Protein AF-A0A3T0HZJ5-F1 (afdb_monomer)

Structure (mmCIF, N/CA/C/O backbone):
data_AF-A0A3T0HZJ5-F1
#
_entry.id   AF-A0A3T0HZJ5-F1
#
loop_
_atom_site.group_PDB
_atom_site.id
_atom_site.type_symbol
_atom_site.label_atom_id
_atom_site.label_alt_id
_atom_site.label_comp_id
_atom_site.label_asym_id
_atom_site.label_entity_id
_atom_site.label_seq_id
_atom_site.pdbx_PDB_ins_code
_atom_site.Cartn_x
_atom_site.Cartn_y
_atom_site.Cartn_z
_atom_site.occupancy
_atom_site.B_iso_or_equiv
_atom_site.auth_seq_id
_atom_site.auth_comp_id
_atom_site.auth_asym_id
_atom_site.auth_atom_id
_atom_site.pdbx_PDB_model_num
ATOM 1 N N . MET A 1 1 ? 5.417 8.972 14.559 1.00 77.69 1 MET A N 1
ATOM 2 C CA . MET A 1 1 ? 4.235 8.766 13.691 1.00 77.69 1 MET A CA 1
ATOM 3 C C . MET A 1 1 ? 4.719 8.050 12.449 1.00 77.69 1 MET A C 1
ATOM 5 O O . MET A 1 1 ? 5.784 8.445 11.987 1.00 77.69 1 MET A O 1
ATOM 9 N N . PRO A 1 2 ? 3.992 7.040 11.946 1.00 88.25 2 PRO A N 1
ATOM 10 C CA . PRO A 1 2 ? 4.379 6.385 10.705 1.00 88.25 2 PRO A CA 1
ATOM 11 C C . PRO A 1 2 ? 4.288 7.365 9.530 1.00 88.25 2 PRO A C 1
ATOM 13 O O . PRO A 1 2 ? 3.453 8.277 9.544 1.00 88.25 2 PRO A O 1
ATOM 16 N N . ASN A 1 3 ? 5.141 7.184 8.526 1.00 93.69 3 ASN A N 1
ATOM 17 C CA . ASN A 1 3 ? 4.966 7.787 7.208 1.00 93.69 3 ASN A CA 1
ATOM 18 C C . ASN A 1 3 ? 3.889 7.024 6.400 1.00 93.69 3 ASN A C 1
ATOM 20 O O . ASN A 1 3 ? 3.342 6.021 6.862 1.00 93.69 3 ASN A O 1
ATOM 24 N N . GLN A 1 4 ? 3.550 7.509 5.199 1.00 94.81 4 GLN A N 1
ATOM 25 C CA . GLN A 1 4 ? 2.470 6.915 4.400 1.00 94.81 4 GLN A CA 1
ATOM 26 C C . GLN A 1 4 ? 2.744 5.447 4.041 1.00 94.81 4 GLN A C 1
ATOM 28 O O . GLN A 1 4 ? 1.844 4.618 4.156 1.00 94.81 4 GLN A O 1
ATOM 33 N N . SER A 1 5 ? 3.975 5.122 3.640 1.00 94.69 5 SER A N 1
ATOM 34 C CA . SER A 1 5 ? 4.378 3.764 3.266 1.00 94.69 5 SER A CA 1
ATOM 35 C C . SER A 1 5 ? 4.291 2.812 4.457 1.00 94.69 5 SER A C 1
ATOM 37 O O . SER A 1 5 ? 3.725 1.730 4.340 1.00 94.69 5 SER A O 1
ATOM 39 N N . GLU A 1 6 ? 4.769 3.236 5.629 1.00 94.44 6 GLU A N 1
ATOM 40 C CA . GLU A 1 6 ? 4.677 2.465 6.875 1.00 94.44 6 GLU A CA 1
ATOM 41 C C . GLU A 1 6 ? 3.219 2.194 7.269 1.00 94.44 6 GLU A C 1
ATOM 43 O O . GLU A 1 6 ? 2.873 1.061 7.605 1.00 94.44 6 GLU A O 1
ATOM 48 N N . ALA A 1 7 ? 2.348 3.203 7.166 1.00 96.00 7 ALA A N 1
ATOM 49 C CA . ALA A 1 7 ? 0.925 3.052 7.456 1.00 96.00 7 ALA A CA 1
ATOM 50 C C . ALA A 1 7 ? 0.228 2.092 6.473 1.00 96.00 7 ALA A C 1
ATOM 52 O O . ALA A 1 7 ? -0.613 1.296 6.889 1.0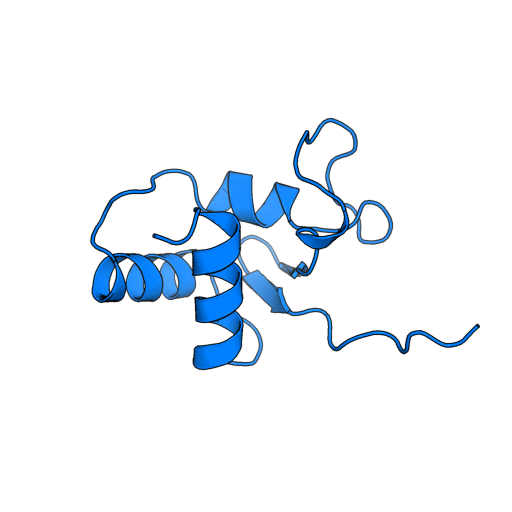0 96.00 7 ALA A O 1
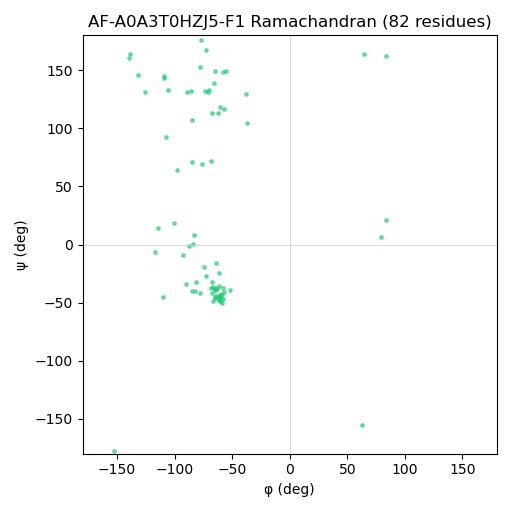ATOM 53 N N . ILE A 1 8 ? 0.598 2.128 5.187 1.00 95.94 8 ILE A N 1
ATOM 54 C CA . ILE A 1 8 ? 0.106 1.189 4.168 1.00 95.94 8 ILE A CA 1
ATOM 55 C C . ILE A 1 8 ? 0.568 -0.241 4.481 1.00 95.94 8 ILE A C 1
ATOM 57 O O . ILE A 1 8 ? -0.249 -1.160 4.454 1.00 95.94 8 ILE A O 1
ATOM 61 N N . ILE A 1 9 ? 1.845 -0.444 4.821 1.00 95.19 9 ILE A N 1
ATOM 62 C CA . ILE A 1 9 ? 2.378 -1.769 5.187 1.00 95.19 9 ILE A CA 1
ATOM 63 C C . ILE A 1 9 ? 1.630 -2.327 6.398 1.00 95.19 9 ILE A C 1
ATOM 65 O O . ILE A 1 9 ? 1.236 -3.492 6.405 1.00 95.19 9 ILE A O 1
ATOM 69 N N . GLU A 1 10 ? 1.407 -1.504 7.421 1.00 95.62 10 GLU A N 1
ATOM 70 C CA . GLU A 1 10 ? 0.662 -1.909 8.610 1.00 95.62 10 GLU A CA 1
ATOM 71 C C . GLU A 1 10 ? 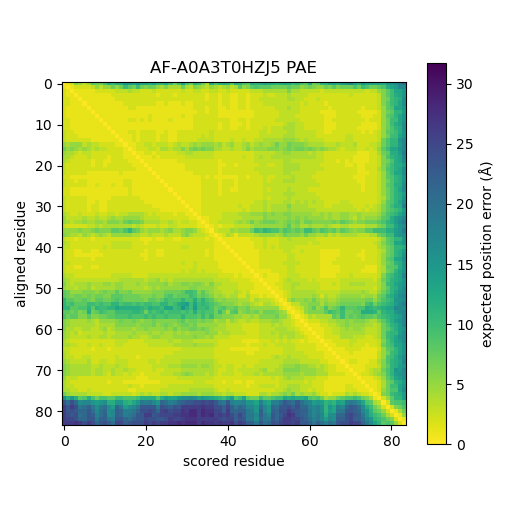-0.798 -2.258 8.294 1.00 95.62 10 GLU A C 1
ATOM 73 O O . GLU A 1 10 ? -1.328 -3.228 8.844 1.00 95.62 10 GLU A O 1
ATOM 78 N N . ALA A 1 11 ? -1.424 -1.523 7.371 1.00 96.50 11 ALA A N 1
ATOM 79 C CA . ALA A 1 11 ? -2.764 -1.827 6.886 1.00 96.50 11 ALA A CA 1
ATOM 80 C C . ALA A 1 11 ? -2.813 -3.210 6.236 1.00 96.50 11 ALA A C 1
ATOM 82 O O . ALA A 1 11 ? -3.653 -4.026 6.607 1.00 96.50 11 ALA A O 1
ATOM 83 N N . PHE A 1 12 ? -1.881 -3.521 5.332 1.00 95.94 12 PHE A N 1
ATOM 84 C CA . PHE A 1 12 ? -1.824 -4.847 4.718 1.00 95.94 12 PHE A CA 1
ATOM 85 C C . PHE A 1 12 ? -1.506 -5.957 5.722 1.00 95.94 12 PHE A C 1
ATOM 87 O O . PHE A 1 12 ? -2.118 -7.018 5.645 1.00 95.94 12 PHE A O 1
ATOM 94 N N . LYS A 1 13 ? -0.612 -5.721 6.691 1.00 94.88 13 LYS A N 1
ATOM 95 C CA . LYS A 1 13 ? -0.331 -6.690 7.768 1.00 94.88 13 LYS A CA 1
ATOM 96 C C . LYS A 1 13 ? -1.567 -6.974 8.623 1.00 94.88 13 LYS A C 1
ATOM 98 O O . LYS A 1 13 ? -1.750 -8.098 9.071 1.00 94.88 13 LYS A O 1
ATOM 103 N N . SER A 1 14 ? -2.405 -5.962 8.847 1.00 96.12 14 SER A N 1
ATOM 104 C CA . SER A 1 14 ? -3.607 -6.078 9.681 1.00 96.12 14 SER A CA 1
ATOM 105 C C . SER A 1 14 ? -4.796 -6.668 8.926 1.00 96.12 14 SER A C 1
ATOM 107 O O . SER A 1 14 ? -5.563 -7.444 9.488 1.00 96.12 14 SER A O 1
ATOM 109 N N . LEU A 1 15 ? -4.976 -6.276 7.663 1.00 95.00 15 LEU A N 1
ATOM 110 C CA . LEU A 1 15 ? -6.083 -6.721 6.821 1.00 95.00 15 LEU A CA 1
ATOM 111 C C . LEU A 1 15 ? -5.815 -8.099 6.201 1.00 95.00 15 LEU A C 1
ATOM 113 O O . LEU A 1 15 ? -6.761 -8.856 5.978 1.00 95.00 15 LEU A O 1
ATOM 117 N N . GLY A 1 16 ? -4.552 -8.414 5.908 1.00 92.94 16 GLY A N 1
ATOM 118 C CA . GLY A 1 16 ? -4.130 -9.630 5.218 1.00 92.94 16 GLY A CA 1
ATOM 119 C C . GLY A 1 16 ? -4.642 -9.734 3.777 1.00 92.94 16 GLY A C 1
ATOM 120 O O . GLY A 1 16 ? -5.590 -9.053 3.371 1.00 92.94 16 GLY A O 1
ATOM 121 N N . GLY A 1 17 ? -4.021 -10.631 3.009 1.00 92.94 17 GLY A N 1
ATOM 122 C CA . GLY A 1 17 ? -4.441 -10.972 1.651 1.00 92.94 17 GLY A CA 1
ATOM 123 C C . GLY A 1 17 ? -4.380 -9.810 0.655 1.00 92.94 17 GLY A C 1
ATOM 124 O O . GLY A 1 17 ? -3.612 -8.858 0.802 1.00 92.94 17 GLY A O 1
ATOM 125 N N . GLU A 1 18 ? -5.199 -9.914 -0.388 1.00 96.44 18 GLU A N 1
ATOM 126 C CA . GLU A 1 18 ? -5.306 -8.905 -1.437 1.00 96.44 18 GLU A CA 1
ATOM 127 C C . GLU A 1 18 ? -6.300 -7.814 -1.040 1.00 96.44 18 GLU A C 1
ATOM 129 O O . GLU A 1 18 ? -7.426 -8.116 -0.639 1.00 96.44 18 GLU A O 1
ATOM 134 N N . ARG A 1 19 ? -5.912 -6.548 -1.204 1.00 97.25 19 ARG A N 1
ATOM 135 C CA . ARG A 1 19 ? -6.730 -5.387 -0.851 1.00 97.25 19 ARG A CA 1
ATOM 136 C C . ARG A 1 19 ? -6.780 -4.352 -1.950 1.00 97.25 19 ARG A C 1
ATOM 138 O O . ARG A 1 19 ? -5.805 -4.115 -2.672 1.00 97.25 19 ARG A O 1
ATOM 145 N N . GLU A 1 20 ? -7.933 -3.714 -2.047 1.00 97.06 20 GLU A N 1
ATOM 146 C CA . GLU A 1 20 ? -8.124 -2.541 -2.878 1.00 97.06 20 GLU A CA 1
ATOM 147 C C . GLU A 1 20 ? -7.543 -1.290 -2.214 1.00 97.06 20 GLU A C 1
ATOM 149 O O . GLU A 1 20 ? -7.511 -1.159 -0.988 1.00 97.06 20 GLU A O 1
ATOM 154 N N . ILE A 1 21 ? -7.138 -0.318 -3.035 1.00 96.25 21 ILE A N 1
ATOM 155 C CA . ILE A 1 21 ? -6.641 0.986 -2.565 1.00 96.25 21 ILE A CA 1
ATOM 156 C C . ILE A 1 21 ? -7.627 1.635 -1.583 1.00 96.25 21 ILE A C 1
ATOM 158 O O . ILE A 1 21 ? -7.206 2.240 -0.597 1.00 96.25 21 ILE A O 1
ATOM 162 N N . LEU A 1 22 ? -8.935 1.520 -1.846 1.00 95.62 22 LEU A N 1
ATOM 163 C CA . LEU A 1 22 ? -9.958 2.122 -0.995 1.00 95.62 22 LEU A CA 1
ATOM 164 C C . LEU A 1 22 ? -10.014 1.456 0.385 1.00 95.62 22 LEU A C 1
ATOM 166 O O . LEU A 1 22 ? -10.079 2.169 1.379 1.00 95.62 22 LEU A O 1
ATOM 170 N N . GLU A 1 23 ? -9.922 0.124 0.459 1.00 96.81 23 GLU A N 1
ATOM 171 C CA . GLU A 1 23 ? -9.898 -0.606 1.735 1.00 96.81 23 GLU A CA 1
ATOM 172 C C . GLU A 1 23 ? -8.693 -0.192 2.587 1.00 96.81 23 GLU A C 1
ATOM 174 O O . GLU A 1 23 ? -8.834 0.117 3.772 1.00 96.81 23 GLU A O 1
ATOM 179 N N . VAL A 1 24 ? -7.513 -0.127 1.961 1.00 97.12 24 VAL A N 1
ATOM 180 C CA . VAL A 1 24 ? -6.267 0.294 2.615 1.00 97.12 24 VAL A CA 1
ATOM 181 C C . VAL A 1 24 ? -6.386 1.731 3.111 1.00 97.12 24 VAL A C 1
ATOM 183 O O . VAL A 1 24 ? -6.090 2.010 4.273 1.00 97.12 24 VAL A O 1
ATOM 186 N N . ARG A 1 25 ? -6.872 2.642 2.260 1.00 96.81 25 ARG A N 1
ATOM 187 C CA . ARG A 1 25 ? -7.087 4.045 2.624 1.00 96.81 25 ARG A CA 1
ATOM 188 C C . ARG A 1 25 ? -8.045 4.170 3.799 1.00 96.81 25 ARG A C 1
ATOM 190 O O . ARG A 1 25 ? -7.721 4.851 4.762 1.00 96.81 25 ARG A O 1
ATOM 197 N N . THR A 1 26 ? -9.204 3.519 3.736 1.00 97.25 26 THR A N 1
ATOM 198 C CA . THR A 1 26 ? -10.202 3.574 4.806 1.00 97.25 26 THR A CA 1
ATOM 199 C C . THR A 1 26 ? -9.624 3.068 6.123 1.00 97.25 26 THR A C 1
ATOM 201 O O . THR A 1 26 ? -9.831 3.699 7.157 1.00 97.25 26 THR A O 1
ATOM 204 N N . TRP A 1 27 ? -8.855 1.977 6.106 1.00 97.44 27 TRP A N 1
ATOM 205 C CA . TRP A 1 27 ? -8.198 1.478 7.314 1.00 97.44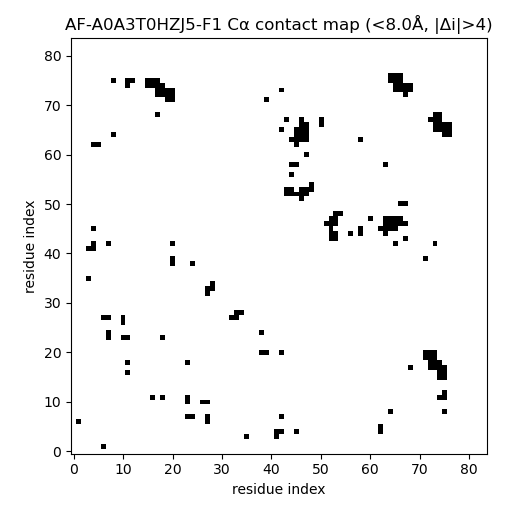 27 TRP A CA 1
ATOM 206 C C . TRP A 1 27 ? -7.189 2.487 7.884 1.00 97.44 27 TRP A C 1
ATOM 208 O O . TRP A 1 27 ? -7.205 2.770 9.084 1.00 97.44 27 TRP A O 1
ATOM 218 N N . VAL A 1 28 ? -6.347 3.073 7.026 1.00 97.00 28 VAL A N 1
ATOM 219 C CA . VAL A 1 28 ? -5.330 4.059 7.426 1.00 97.00 28 VAL A CA 1
ATOM 220 C C . VAL A 1 28 ? -5.977 5.338 7.959 1.00 97.00 28 VAL A C 1
ATOM 222 O O . VAL A 1 28 ? -5.583 5.814 9.025 1.00 97.00 28 VAL A O 1
ATOM 225 N N . ASP A 1 29 ? -6.998 5.852 7.274 1.00 96.62 29 ASP A N 1
ATOM 226 C CA . ASP A 1 29 ? -7.741 7.050 7.672 1.00 96.62 29 ASP A CA 1
ATOM 227 C C . ASP A 1 29 ? -8.453 6.830 9.019 1.00 96.62 29 ASP A C 1
ATOM 229 O O . ASP A 1 29 ? -8.434 7.714 9.876 1.00 96.62 29 ASP A O 1
ATOM 233 N N . ASN A 1 30 ? -9.002 5.633 9.261 1.00 96.81 30 ASN A N 1
ATOM 234 C CA . ASN A 1 30 ? -9.625 5.278 10.541 1.00 96.81 30 ASN A CA 1
ATOM 235 C C . ASN A 1 30 ? -8.614 5.197 11.695 1.00 96.81 30 ASN A C 1
ATOM 237 O O . ASN A 1 30 ? -8.940 5.561 12.824 1.00 96.81 30 ASN A O 1
ATOM 241 N N . ARG A 1 31 ? -7.391 4.717 11.438 1.00 96.50 31 ARG A N 1
ATOM 242 C CA . ARG A 1 31 ? -6.368 4.526 12.480 1.00 96.50 31 ARG A CA 1
ATOM 243 C C . ARG A 1 31 ? -5.570 5.792 12.779 1.00 96.50 31 ARG A C 1
ATOM 245 O O . ARG A 1 31 ? -5.248 6.060 13.935 1.00 96.50 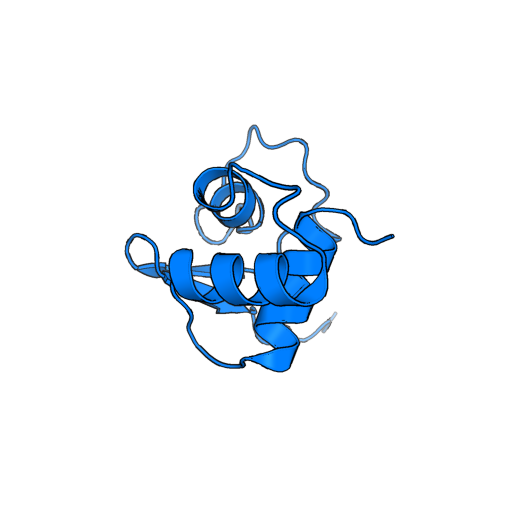31 ARG A O 1
ATOM 252 N N . TYR A 1 32 ? -5.225 6.554 11.745 1.00 95.62 32 TYR A N 1
ATOM 253 C CA . TYR A 1 32 ? -4.275 7.666 11.828 1.00 95.62 32 TYR A CA 1
ATOM 254 C C . TYR A 1 32 ? -4.881 9.035 11.513 1.00 95.62 32 TYR A C 1
ATOM 256 O O . TYR A 1 32 ? -4.193 10.049 11.703 1.00 95.62 32 TYR A O 1
ATOM 264 N N . GLY A 1 33 ? -6.142 9.071 11.078 1.00 94.38 33 GLY A N 1
ATOM 265 C CA . GLY A 1 33 ? -6.812 10.244 10.525 1.00 94.38 33 GLY A CA 1
ATOM 266 C C . GLY A 1 33 ? -6.505 10.444 9.032 1.00 94.38 33 GLY A C 1
ATOM 267 O O . GLY A 1 33 ? -5.504 9.922 8.535 1.00 94.38 33 GLY A O 1
ATOM 268 N N . PRO A 1 34 ? -7.315 11.249 8.315 1.00 93.50 34 PRO A N 1
ATOM 269 C CA . PRO A 1 34 ? -7.186 11.478 6.873 1.00 93.50 34 PRO A CA 1
ATOM 270 C C . PRO A 1 34 ? -6.023 12.427 6.535 1.00 93.50 34 PRO A C 1
ATOM 272 O O . PRO A 1 34 ? -6.217 13.581 6.150 1.00 93.50 34 PRO A O 1
ATOM 275 N N . LYS A 1 35 ? -4.789 11.955 6.732 1.00 92.81 35 LYS A N 1
ATOM 276 C CA . LYS A 1 35 ? -3.552 12.739 6.556 1.00 92.81 35 LYS A CA 1
ATOM 277 C C . LYS A 1 35 ? -2.983 12.657 5.146 1.00 92.81 35 LYS A C 1
ATOM 279 O O . LYS A 1 35 ? -2.393 13.622 4.666 1.00 92.81 35 LYS A O 1
ATOM 284 N N . TRP A 1 36 ? -3.145 11.507 4.499 1.00 94.06 36 TRP A N 1
ATOM 285 C CA . TRP A 1 36 ? -2.554 11.215 3.198 1.00 94.06 36 TRP A CA 1
ATOM 286 C C . TRP A 1 36 ? -3.629 11.167 2.116 1.00 94.06 36 TRP A C 1
ATOM 288 O O . TRP A 1 36 ? -4.759 10.760 2.367 1.00 94.06 36 TRP A O 1
ATOM 298 N N . LYS A 1 37 ? -3.288 11.621 0.908 1.00 87.31 37 LYS A N 1
ATOM 299 C CA . LYS A 1 37 ? -4.248 11.749 -0.201 1.00 87.31 37 LYS A CA 1
ATOM 300 C C . LYS A 1 37 ? -3.987 10.728 -1.305 1.00 87.31 37 LYS A C 1
ATOM 302 O O . LYS A 1 37 ? -4.912 10.045 -1.740 1.00 87.31 37 LYS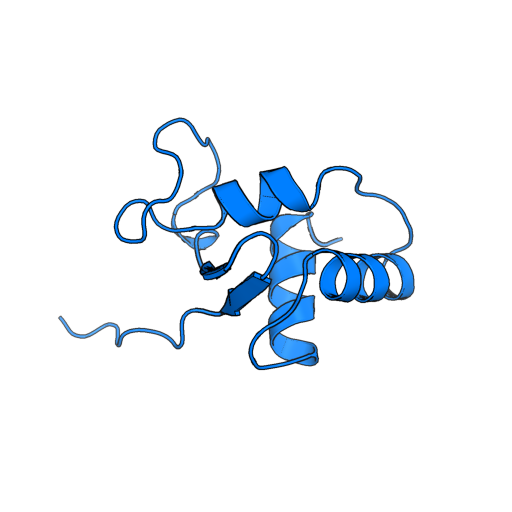 A O 1
ATOM 307 N N . ASP A 1 38 ? -2.726 10.564 -1.693 1.00 92.00 38 ASP A N 1
ATOM 308 C CA . ASP A 1 38 ? -2.357 9.855 -2.921 1.00 92.00 38 ASP A CA 1
ATOM 309 C C . ASP A 1 38 ? -1.961 8.397 -2.663 1.00 92.00 38 ASP A C 1
ATOM 311 O O . ASP A 1 38 ? -0.821 7.987 -2.875 1.00 92.00 38 ASP A O 1
ATOM 315 N N . PHE A 1 39 ? -2.912 7.589 -2.188 1.00 95.06 39 PHE A N 1
ATOM 316 C CA . PHE A 1 39 ? -2.681 6.158 -1.950 1.00 95.06 39 PHE A CA 1
ATOM 317 C C . PHE A 1 39 ? -2.391 5.386 -3.239 1.00 95.06 39 PHE A C 1
ATOM 319 O O . PHE A 1 39 ? -1.524 4.523 -3.238 1.00 95.06 39 PHE A O 1
ATOM 326 N N . SER A 1 40 ? -3.057 5.717 -4.349 1.00 93.31 40 SER A N 1
ATOM 327 C CA . SER A 1 40 ? -2.850 5.034 -5.633 1.00 93.31 40 SER A CA 1
ATOM 328 C C . SER A 1 40 ? -1.410 5.155 -6.131 1.00 93.31 40 SER A C 1
ATOM 330 O O . SER A 1 40 ? -0.807 4.155 -6.510 1.00 93.31 40 SER A O 1
ATOM 332 N N . THR A 1 41 ? -0.865 6.375 -6.114 1.00 92.62 41 THR A N 1
ATOM 333 C CA . THR A 1 41 ? 0.516 6.647 -6.529 1.00 92.62 41 THR A CA 1
ATOM 334 C C . THR A 1 41 ? 1.490 5.995 -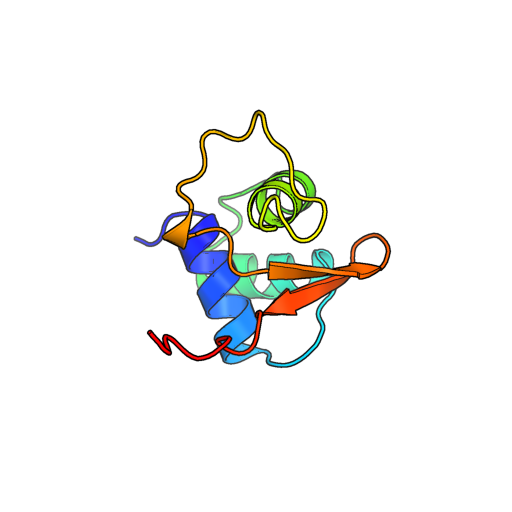5.560 1.00 92.62 41 THR A C 1
ATOM 336 O O . THR A 1 41 ? 2.352 5.237 -5.988 1.00 92.62 41 THR A O 1
ATOM 339 N N . MET A 1 42 ? 1.281 6.191 -4.254 1.00 94.44 42 MET A N 1
ATOM 340 C CA . MET A 1 42 ? 2.145 5.616 -3.224 1.00 94.44 42 MET A CA 1
ATOM 341 C C . MET A 1 42 ? 2.209 4.085 -3.314 1.00 94.44 42 MET A C 1
ATOM 343 O O . MET A 1 42 ? 3.290 3.511 -3.330 1.00 94.44 42 MET A O 1
ATOM 347 N N . MET A 1 43 ? 1.067 3.408 -3.445 1.00 94.56 43 MET A N 1
ATOM 348 C CA . MET A 1 43 ? 1.022 1.948 -3.559 1.00 94.56 43 MET A CA 1
ATOM 349 C C . MET A 1 43 ? 1.639 1.440 -4.866 1.00 94.56 43 MET A C 1
ATOM 351 O O . MET A 1 43 ? 2.229 0.367 -4.866 1.00 94.56 43 MET A O 1
ATOM 355 N N . ALA A 1 44 ? 1.537 2.193 -5.968 1.00 93.94 44 ALA A N 1
ATOM 356 C CA . ALA A 1 44 ? 2.229 1.859 -7.214 1.00 93.94 44 ALA A CA 1
ATOM 357 C C . ALA A 1 44 ? 3.755 2.009 -7.090 1.00 93.94 44 ALA A C 1
ATOM 359 O O . ALA A 1 44 ? 4.497 1.182 -7.613 1.00 93.94 44 ALA A O 1
ATOM 360 N N . ASP A 1 45 ? 4.219 3.025 -6.364 1.00 93.12 45 ASP A N 1
ATOM 361 C CA . ASP A 1 45 ? 5.642 3.253 -6.110 1.00 93.12 45 ASP A CA 1
ATOM 362 C C . ASP A 1 45 ? 6.237 2.271 -5.084 1.00 93.12 45 ASP A C 1
ATOM 364 O O . ASP A 1 45 ? 7.451 2.069 -5.062 1.00 93.12 45 ASP A O 1
ATOM 368 N N . MET A 1 46 ? 5.390 1.632 -4.271 1.00 94.44 46 MET A N 1
ATOM 369 C CA . MET A 1 46 ? 5.736 0.537 -3.357 1.00 94.44 46 MET A CA 1
ATOM 370 C C . MET A 1 46 ? 5.760 -0.844 -4.040 1.00 94.44 46 MET A C 1
ATOM 372 O O . MET A 1 46 ? 5.886 -1.859 -3.354 1.00 94.44 46 MET A O 1
ATOM 376 N N . VAL A 1 47 ? 5.650 -0.912 -5.369 1.00 94.38 47 VAL A N 1
ATOM 377 C CA . VAL A 1 47 ? 5.877 -2.148 -6.132 1.00 94.38 47 VAL A CA 1
ATOM 378 C C . VAL A 1 47 ? 7.362 -2.238 -6.519 1.00 94.38 47 VAL A C 1
ATOM 380 O O . VAL A 1 47 ? 7.916 -1.250 -7.022 1.00 94.38 47 VAL A O 1
ATOM 383 N N . PRO A 1 48 ? 8.045 -3.379 -6.299 1.00 92.25 48 PRO A N 1
ATOM 384 C CA . PRO A 1 48 ? 9.397 -3.599 -6.804 1.00 92.25 48 PRO A CA 1
ATOM 385 C C . PRO A 1 48 ? 9.489 -3.401 -8.311 1.00 92.25 48 PRO A C 1
ATOM 387 O O . PRO A 1 48 ? 8.555 -3.705 -9.052 1.00 92.25 48 PRO A O 1
ATOM 390 N N . ILE A 1 49 ? 10.656 -2.964 -8.780 1.00 88.25 49 ILE A N 1
ATOM 391 C CA . ILE A 1 49 ? 10.931 -2.826 -10.217 1.00 88.25 49 ILE A CA 1
ATOM 392 C C . ILE A 1 49 ? 10.735 -4.168 -10.937 1.00 88.25 49 ILE A C 1
ATOM 394 O O . ILE A 1 49 ? 10.114 -4.214 -11.995 1.00 88.25 49 ILE A O 1
ATOM 398 N N . GLU A 1 50 ? 11.186 -5.261 -10.322 1.00 88.06 50 GLU A N 1
ATOM 399 C CA . GLU A 1 50 ? 11.079 -6.623 -10.862 1.00 88.06 50 GLU A CA 1
ATOM 400 C C . GLU A 1 50 ? 9.628 -7.082 -11.070 1.00 88.06 50 GLU A C 1
ATOM 402 O O . GLU A 1 50 ? 9.356 -7.904 -11.941 1.00 88.06 50 GLU A O 1
ATOM 407 N N . LEU A 1 51 ? 8.682 -6.503 -10.323 1.00 87.94 51 LEU A N 1
ATOM 408 C CA . LEU A 1 51 ? 7.246 -6.783 -10.419 1.00 87.94 51 LEU A CA 1
ATOM 409 C C . LEU A 1 51 ? 6.487 -5.709 -11.221 1.00 87.94 51 LEU A C 1
ATOM 411 O O . LEU A 1 51 ? 5.265 -5.589 -11.115 1.00 87.94 51 LEU A O 1
ATOM 415 N N . GLY A 1 52 ? 7.197 -4.911 -12.026 1.00 84.75 52 GLY A N 1
ATOM 416 C CA . GLY A 1 52 ? 6.609 -3.869 -12.874 1.00 84.75 52 GLY A CA 1
ATOM 417 C C . GLY A 1 52 ? 6.355 -2.537 -12.161 1.00 84.75 52 GLY A C 1
ATOM 418 O O . GLY A 1 52 ? 5.513 -1.753 -12.604 1.00 84.75 52 GLY A O 1
ATOM 419 N N . GLY A 1 53 ? 7.050 -2.285 -11.050 1.00 85.19 53 GLY A N 1
ATOM 420 C CA . GLY A 1 53 ? 7.048 -1.00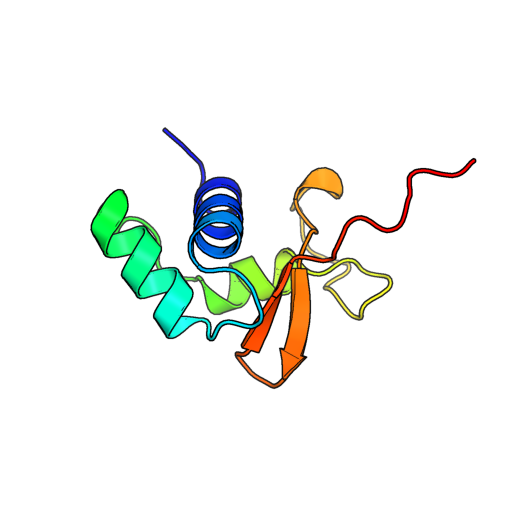4 -10.350 1.00 85.19 53 GLY A CA 1
ATOM 421 C C . GLY A 1 53 ? 7.825 0.098 -11.077 1.00 85.19 53 GLY A C 1
ATOM 422 O O . GLY A 1 53 ? 8.593 -0.139 -12.010 1.00 85.19 53 GLY A O 1
ATOM 423 N N . ASN A 1 54 ? 7.643 1.341 -10.630 1.00 84.19 54 ASN A N 1
ATOM 424 C CA . ASN A 1 54 ? 8.243 2.506 -11.282 1.00 84.19 54 ASN A CA 1
ATOM 425 C C . ASN A 1 54 ? 9.759 2.611 -11.026 1.00 84.19 54 ASN A C 1
ATOM 427 O O . ASN A 1 54 ? 10.219 2.601 -9.880 1.00 84.19 54 ASN A O 1
ATOM 431 N N . HIS A 1 55 ? 10.537 2.833 -12.090 1.00 79.50 55 HIS A N 1
ATOM 432 C CA . HIS A 1 55 ? 11.981 3.102 -12.001 1.00 79.50 55 HIS A CA 1
ATOM 433 C C . HIS A 1 55 ? 12.307 4.505 -11.466 1.00 79.50 55 HIS A C 1
ATOM 435 O O . HIS A 1 55 ? 13.363 4.710 -10.880 1.00 79.50 55 HIS A O 1
ATOM 441 N N . SER A 1 56 ? 11.410 5.476 -11.658 1.00 81.88 56 SER A N 1
ATOM 442 C CA . SER A 1 56 ? 11.620 6.880 -11.273 1.00 81.88 56 SER A CA 1
ATOM 443 C C . SER A 1 56 ? 11.219 7.203 -9.832 1.00 81.88 56 SER A C 1
ATOM 445 O O . SER A 1 56 ? 11.326 8.352 -9.411 1.00 81.88 56 SER A O 1
ATOM 447 N N . SER A 1 57 ? 10.705 6.221 -9.091 1.00 78.44 57 SER A N 1
ATOM 448 C CA . SER A 1 57 ? 10.290 6.407 -7.703 1.00 78.44 57 SER A CA 1
ATOM 449 C C . SER A 1 57 ? 11.507 6.603 -6.794 1.00 78.44 57 SER A C 1
ATOM 451 O O . SER A 1 57 ? 12.466 5.832 -6.848 1.00 78.44 57 SER A O 1
ATOM 453 N N . THR A 1 58 ? 11.451 7.617 -5.928 1.00 83.00 58 THR A N 1
ATOM 454 C CA . THR A 1 58 ? 12.464 7.886 -4.893 1.00 83.00 58 THR A CA 1
ATOM 455 C C . THR A 1 58 ? 12.244 7.062 -3.625 1.00 83.00 58 THR A C 1
ATOM 457 O O . THR A 1 58 ? 12.999 7.201 -2.661 1.00 83.00 58 THR A O 1
ATOM 460 N N . ILE A 1 59 ? 11.210 6.214 -3.602 1.00 83.19 59 ILE A N 1
ATOM 461 C CA . ILE A 1 59 ? 10.896 5.398 -2.436 1.00 83.19 59 ILE A CA 1
ATOM 462 C C . ILE A 1 59 ? 11.970 4.308 -2.286 1.00 83.19 59 ILE A C 1
ATOM 464 O O . ILE A 1 59 ? 12.276 3.620 -3.272 1.00 83.19 59 ILE A O 1
ATOM 468 N N . PRO A 1 60 ? 12.534 4.131 -1.075 1.00 85.00 60 PRO A N 1
ATOM 469 C CA . PRO A 1 60 ? 13.552 3.125 -0.820 1.00 85.00 60 PRO A CA 1
ATOM 470 C C . PRO A 1 60 ? 13.079 1.711 -1.147 1.00 85.00 60 PRO A C 1
ATOM 472 O O . PRO A 1 60 ? 11.913 1.373 -0.949 1.00 85.00 60 PRO A O 1
ATOM 475 N N . GLU A 1 61 ? 14.009 0.862 -1.570 1.00 84.06 61 GLU A N 1
ATOM 476 C CA . GLU A 1 61 ? 13.731 -0.522 -1.960 1.00 84.06 61 GLU A CA 1
ATOM 477 C C . GLU A 1 61 ? 13.077 -1.343 -0.840 1.00 84.06 61 GLU A C 1
ATOM 479 O O . GLU A 1 61 ? 12.113 -2.056 -1.086 1.00 84.06 61 GLU A O 1
ATOM 484 N N . TRP A 1 62 ? 13.481 -1.137 0.416 1.00 85.12 62 TRP A N 1
ATOM 485 C CA . TRP A 1 62 ? 12.884 -1.805 1.582 1.00 85.12 62 TRP A CA 1
ATOM 486 C C . TRP A 1 62 ? 11.405 -1.451 1.832 1.00 85.12 62 TRP A C 1
ATOM 488 O O . TRP A 1 62 ? 10.726 -2.142 2.586 1.00 85.12 62 TRP A O 1
ATOM 498 N N . SER A 1 63 ? 10.892 -0.374 1.228 1.00 88.25 63 SER A N 1
ATOM 499 C CA . SER A 1 63 ? 9.465 -0.013 1.257 1.00 88.25 63 SER A CA 1
ATOM 500 C C . SER A 1 63 ? 8.687 -0.570 0.062 1.00 88.25 63 SER A C 1
ATOM 502 O O . SER A 1 63 ? 7.458 -0.472 0.038 1.00 88.25 63 SER A O 1
ATOM 504 N N . ARG A 1 64 ? 9.373 -1.140 -0.937 1.00 92.56 64 ARG A N 1
ATOM 505 C CA . ARG A 1 64 ? 8.758 -1.711 -2.136 1.00 92.56 64 ARG A CA 1
ATOM 506 C C . ARG A 1 64 ? 8.325 -3.149 -1.867 1.00 92.56 64 ARG A C 1
ATOM 508 O O . ARG A 1 64 ? 8.949 -4.092 -2.323 1.00 92.56 64 ARG A O 1
ATOM 515 N N . VAL A 1 65 ? 7.285 -3.313 -1.058 1.00 94.44 65 VAL A N 1
ATOM 516 C CA . VAL A 1 65 ? 6.856 -4.622 -0.532 1.00 94.44 65 VAL A CA 1
ATOM 517 C C . VAL A 1 65 ? 5.481 -5.061 -1.038 1.00 94.44 65 VAL A C 1
ATOM 519 O O . VAL A 1 65 ? 4.873 -5.962 -0.463 1.00 94.44 65 VAL A O 1
ATOM 522 N N . LEU A 1 66 ? 4.957 -4.414 -2.083 1.00 94.69 66 LEU A N 1
ATOM 523 C CA . LEU A 1 66 ? 3.649 -4.732 -2.652 1.00 94.69 66 LEU A CA 1
ATOM 524 C C . LEU A 1 66 ? 3.766 -5.399 -4.022 1.00 94.69 66 LEU A C 1
ATOM 526 O O . LEU A 1 66 ? 4.564 -5.000 -4.862 1.00 94.69 66 LEU A O 1
ATOM 530 N N . GLU A 1 67 ? 2.883 -6.354 -4.281 1.00 95.00 67 GLU A N 1
ATOM 531 C CA . GLU A 1 67 ? 2.630 -6.898 -5.612 1.00 95.00 67 GLU A CA 1
ATOM 532 C C . GLU A 1 67 ? 1.293 -6.353 -6.120 1.00 95.00 67 GLU A C 1
ATOM 534 O O . GLU A 1 67 ? 0.283 -6.362 -5.405 1.00 95.00 67 GLU A O 1
ATOM 539 N N . ARG A 1 68 ? 1.265 -5.880 -7.369 1.00 94.94 68 ARG A N 1
ATOM 540 C CA . ARG A 1 68 ? 0.027 -5.441 -8.016 1.00 94.94 68 ARG A CA 1
ATOM 541 C C . ARG A 1 68 ? -0.690 -6.638 -8.639 1.00 94.94 68 ARG A C 1
ATOM 543 O O . ARG A 1 68 ? -0.302 -7.105 -9.702 1.00 94.94 68 ARG A O 1
ATOM 550 N N . VAL A 1 69 ? -1.788 -7.060 -8.019 1.00 94.25 69 VAL A N 1
ATOM 551 C CA . VAL A 1 69 ? -2.612 -8.187 -8.492 1.00 94.25 69 VAL A CA 1
ATOM 552 C C . VAL A 1 69 ? -3.510 -7.769 -9.660 1.00 94.25 69 VAL A C 1
ATOM 554 O O . VAL A 1 69 ? -3.667 -8.494 -10.637 1.00 94.25 69 VAL A O 1
ATOM 557 N N . ALA A 1 70 ? -4.112 -6.579 -9.571 1.00 93.50 70 ALA A N 1
ATOM 558 C CA . ALA A 1 70 ? -4.971 -6.025 -10.615 1.00 93.50 70 ALA A CA 1
ATOM 559 C C . ALA A 1 70 ? -4.961 -4.489 -10.582 1.00 93.50 70 ALA A C 1
ATOM 561 O O . ALA A 1 70 ? -4.253 -3.845 -9.801 1.00 93.50 70 ALA A O 1
ATOM 562 N N . ARG A 1 71 ? -5.748 -3.842 -11.447 1.00 89.69 71 ARG A N 1
ATOM 563 C CA . ARG A 1 71 ? -5.917 -2.385 -11.380 1.00 89.69 71 ARG A CA 1
ATOM 564 C C . ARG A 1 71 ? -6.562 -1.999 -10.046 1.00 89.69 71 ARG A C 1
ATOM 566 O O . ARG A 1 71 ? -7.724 -2.298 -9.820 1.00 89.69 71 ARG A O 1
ATOM 573 N N . GLY A 1 72 ? -5.800 -1.298 -9.207 1.00 92.50 72 GLY A N 1
ATOM 574 C CA . GLY A 1 72 ? -6.261 -0.818 -7.905 1.00 92.50 72 GLY A CA 1
ATOM 575 C C . GLY A 1 72 ? -6.269 -1.864 -6.791 1.00 92.50 72 GLY A C 1
ATOM 576 O O . GLY A 1 72 ? -6.728 -1.543 -5.699 1.00 92.50 72 GLY A O 1
ATOM 577 N N . LYS A 1 73 ? -5.742 -3.071 -7.043 1.00 96.56 73 LYS A N 1
ATOM 578 C CA . LYS A 1 73 ? -5.693 -4.181 -6.086 1.00 96.56 73 LYS A CA 1
ATOM 579 C C . LYS A 1 73 ? -4.265 -4.691 -5.921 1.00 96.56 73 LYS A C 1
ATOM 581 O O . LYS A 1 73 ? -3.582 -4.942 -6.916 1.00 96.56 73 LYS A O 1
ATOM 586 N N . TYR A 1 74 ? -3.838 -4.840 -4.673 1.00 97.19 74 TYR A N 1
ATOM 587 C CA . TYR A 1 74 ? -2.464 -5.161 -4.298 1.00 97.19 74 TYR A CA 1
ATOM 588 C C . TYR A 1 74 ? -2.450 -6.185 -3.165 1.00 97.19 74 TYR A C 1
ATOM 590 O O . TYR A 1 74 ? -3.461 -6.376 -2.495 1.00 97.19 74 TYR A O 1
ATOM 598 N N . LYS A 1 75 ? -1.308 -6.817 -2.926 1.00 95.81 75 LYS A N 1
ATOM 599 C CA . LYS A 1 75 ? -1.052 -7.650 -1.743 1.00 95.81 75 LYS A CA 1
ATOM 600 C C . LYS A 1 75 ? 0.368 -7.402 -1.245 1.00 95.81 75 LYS A C 1
ATOM 602 O O . LYS A 1 75 ? 1.197 -6.901 -2.005 1.00 95.81 75 LYS A O 1
ATOM 607 N N . LEU A 1 76 ? 0.644 -7.749 0.010 1.00 95.06 76 LEU A N 1
ATOM 608 C CA . LEU A 1 76 ? 2.031 -7.845 0.462 1.00 95.06 76 LEU A CA 1
ATOM 609 C C . LEU A 1 76 ? 2.716 -8.982 -0.285 1.00 95.06 76 LEU A C 1
ATOM 611 O O . LEU A 1 76 ? 2.122 -10.038 -0.497 1.00 95.06 76 LEU A O 1
ATOM 615 N N . ILE A 1 77 ? 3.960 -8.742 -0.678 1.00 93.00 77 ILE A N 1
ATOM 616 C CA . ILE A 1 77 ? 4.846 -9.808 -1.122 1.00 93.00 77 ILE A CA 1
ATOM 617 C C . ILE A 1 77 ? 5.113 -10.652 0.120 1.00 93.00 77 ILE A C 1
ATOM 619 O O . ILE A 1 77 ? 5.713 -10.163 1.082 1.00 93.00 77 ILE A O 1
ATOM 623 N N . ASP A 1 78 ? 4.617 -11.888 0.123 1.00 76.12 78 ASP A N 1
ATOM 624 C CA . ASP A 1 78 ? 5.064 -12.886 1.087 1.00 76.12 78 ASP A CA 1
ATOM 625 C C . ASP A 1 78 ? 6.566 -12.991 0.890 1.00 76.12 78 ASP A C 1
ATOM 627 O O . ASP A 1 78 ? 6.996 -13.262 -0.230 1.00 76.12 78 ASP A O 1
ATOM 631 N N . SER A 1 79 ? 7.338 -12.643 1.924 1.00 56.88 79 SER A N 1
ATOM 632 C CA . SER A 1 79 ? 8.796 -12.595 1.885 1.00 56.88 79 SER A CA 1
ATOM 633 C C . SER A 1 79 ? 9.331 -13.741 1.039 1.00 56.88 79 SER A C 1
ATOM 635 O O . SER A 1 79 ? 9.331 -14.885 1.485 1.00 56.88 79 SER A O 1
ATOM 637 N N . ILE A 1 80 ? 9.766 -13.424 -0.184 1.00 48.34 80 ILE A N 1
ATOM 638 C CA . ILE A 1 80 ? 10.657 -14.315 -0.905 1.00 48.34 80 ILE A CA 1
ATOM 639 C C . ILE A 1 80 ? 11.865 -14.385 0.012 1.00 48.34 80 ILE A C 1
ATOM 641 O O . ILE A 1 80 ? 12.416 -13.352 0.408 1.00 48.34 80 ILE A O 1
ATOM 645 N N . GLU A 1 81 ? 12.117 -15.600 0.473 1.00 43.41 81 GLU A N 1
ATOM 646 C CA . GLU A 1 81 ? 13.164 -15.968 1.401 1.00 43.41 81 GLU A CA 1
ATOM 647 C C . GLU A 1 81 ? 14.424 -15.164 1.088 1.00 43.41 81 GLU A C 1
ATOM 649 O O . GLU A 1 81 ? 14.866 -15.079 -0.059 1.00 43.41 81 GLU A O 1
ATOM 654 N N . GLN A 1 82 ? 14.994 -14.541 2.121 1.00 39.59 82 GLN A N 1
ATOM 655 C CA . GLN A 1 82 ? 16.387 -14.125 2.069 1.00 39.59 82 GLN A CA 1
ATOM 656 C C . GLN A 1 82 ? 17.248 -15.390 2.063 1.00 39.59 82 GLN A C 1
ATOM 658 O O . GLN A 1 82 ? 17.873 -15.717 3.064 1.00 39.59 82 GLN A O 1
ATOM 663 N N . ASP A 1 83 ? 17.240 -16.113 0.949 1.00 42.50 83 ASP A N 1
ATOM 664 C CA . ASP A 1 83 ? 18.183 -17.179 0.661 1.00 42.50 83 ASP A CA 1
ATOM 665 C C . ASP A 1 83 ? 19.137 -16.671 -0.417 1.00 42.50 83 ASP A C 1
ATOM 667 O O . ASP A 1 83 ? 18.859 -16.756 -1.616 1.00 42.50 83 ASP A O 1
ATOM 671 N N . THR A 1 84 ? 20.260 -16.101 0.030 1.00 37.38 84 THR A N 1
ATOM 672 C CA . THR A 1 84 ? 21.653 -16.473 -0.321 1.00 37.38 84 THR A CA 1
ATOM 673 C C . THR A 1 84 ? 22.613 -15.334 0.019 1.00 37.38 84 THR A C 1
ATOM 675 O O . THR A 1 84 ? 22.429 -14.208 -0.495 1.00 37.38 84 THR A O 1
#

Foldseek 3Di:
DDDPLRLLVVLQVVVDDKDFLVSSQVSSCVPPNNPDDPSLLSLLCLADVVLVGDPPRPDDVVSNQWHDPDRRMIHGDPPPDPDD

Secondary structure (DSSP, 8-state):
---HHHHHHHHHHHH-S-EEHHHHHHHHHHHH-S----HHHHHHHTS-GGGT--TT--S-GGG--EEEEETTEEEE--------
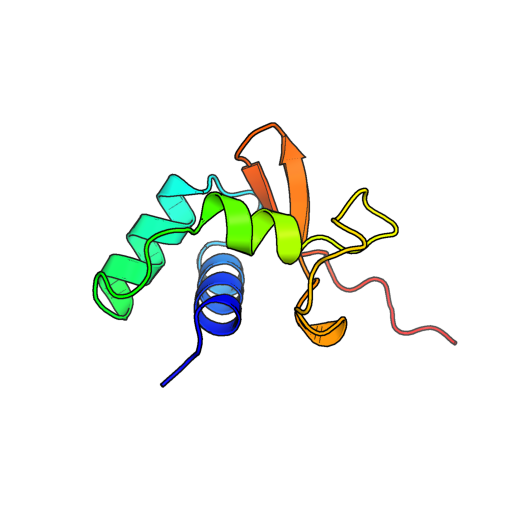
Sequence (84 aa):
MPNQSEAIIEAFKSLGGEREILEVRTWVDNRYGPKWKDFSTMMADMVPIELGGNHSSTIPEWSRVLERVARGKYKLIDSIEQDT

pLDDT: mean 88.85, std 13.35, range [37.38, 97.44]

Organism: NCBI:txid1193713

Nearest PDB structures (foldseek):
  5zuz-assembly1_A  TM=7.489E-01  e=1.408E-02  Bacillus subtilis subsp. subtilis str. 168
  5zux-assembly1_A  TM=6.488E-01  e=4.012E-02  Bacillus subtilis subsp. subtilis str. 168
  8j8c-assembly1_A  TM=5.927E-01  e=3.064E-01  African swine fever virus
  6agj-assembly1_B-2  TM=5.564E-01  e=6.271E+00  Homo sapiens

Solvent-accessible surface area (backbone atoms only — not comparable to full-atom values): 5108 Å² total; per-residue (Å²): 132,77,53,73,69,56,42,51,51,50,34,44,69,72,68,46,68,74,43,40,53,64,59,46,47,52,53,37,30,74,75,74,44,86,80,76,83,64,56,69,60,52,55,46,43,17,18,34,59,93,76,74,20,54,85,85,50,87,64,57,71,92,62,27,48,34,40,74,78,51,95,64,26,32,26,67,56,75,78,74,72,93,81,129

Radius of gyration: 12.26 Å; Cα contacts (8 Å, |Δi|>4): 103; chains: 1; bounding box: 32×30×27 Å

Mean predicted aligned error: 4.86 Å